Protein AF-A0A0W0TZ02-F1 (afdb_monomer_lite)

pLDDT: mean 92.07, std 8.96, range [57.31, 98.25]

Radius of gyration: 11.55 Å; chains: 1; bounding box: 29×19×33 Å

Foldseek 3Di:
DDPVVLVVQLVVLLVLLVCCCPPLVDDLVNLCVQLVHDSVQSVCSNVSNDGDDPSSSVSSVVVSVVRPDDD

Structure (mmCIF, N/CA/C/O backbone):
data_AF-A0A0W0TZ02-F1
#
_entry.id   AF-A0A0W0TZ02-F1
#
loop_
_atom_site.group_PDB
_atom_site.id
_atom_site.type_symbol
_atom_site.label_atom_id
_atom_site.label_alt_id
_atom_site.label_comp_id
_atom_site.label_asym_id
_atom_site.label_entity_id
_atom_site.label_seq_id
_atom_site.pdbx_PDB_ins_code
_atom_site.Cartn_x
_atom_site.Cartn_y
_atom_site.Cartn_z
_atom_site.occupancy
_atom_site.B_iso_or_equiv
_atom_site.auth_seq_id
_atom_site.auth_comp_id
_atom_site.auth_asym_id
_atom_site.auth_atom_id
_atom_site.pdbx_PDB_model_num
ATOM 1 N N . MET A 1 1 ? 15.280 6.645 -12.864 1.00 64.50 1 MET A N 1
ATOM 2 C CA . MET A 1 1 ? 15.190 6.170 -11.465 1.00 64.50 1 MET A CA 1
ATOM 3 C C . MET A 1 1 ? 16.342 5.209 -11.244 1.00 64.50 1 MET A C 1
ATOM 5 O O . MET A 1 1 ? 16.529 4.353 -12.101 1.00 64.50 1 MET A O 1
ATOM 9 N N . SER A 1 2 ? 17.149 5.374 -10.194 1.00 81.75 2 SER A N 1
ATOM 10 C CA . SER A 1 2 ? 18.221 4.409 -9.917 1.00 81.75 2 SER A CA 1
ATOM 11 C C . SER A 1 2 ? 17.644 3.104 -9.344 1.00 81.75 2 SER A C 1
ATOM 13 O O . SER A 1 2 ? 16.540 3.093 -8.795 1.00 81.75 2 SER A O 1
ATOM 15 N N . LEU A 1 3 ? 18.392 2.000 -9.442 1.00 75.38 3 LEU A N 1
ATOM 16 C CA . LEU A 1 3 ? 18.031 0.722 -8.805 1.00 75.38 3 LEU A CA 1
ATOM 17 C C . LEU A 1 3 ? 17.850 0.864 -7.281 1.00 75.38 3 LEU A C 1
ATOM 19 O O . LEU A 1 3 ? 16.963 0.235 -6.702 1.00 75.38 3 LEU A O 1
ATOM 23 N N . GLY A 1 4 ? 18.647 1.727 -6.641 1.00 80.69 4 GLY A N 1
ATOM 24 C CA . GLY A 1 4 ? 18.524 2.035 -5.213 1.00 80.69 4 GLY A CA 1
ATOM 25 C C . GLY A 1 4 ? 17.215 2.752 -4.870 1.00 80.69 4 GLY A C 1
ATOM 26 O O . GLY A 1 4 ? 16.544 2.392 -3.899 1.00 80.69 4 GLY A O 1
ATOM 27 N N . ASP A 1 5 ? 16.794 3.706 -5.706 1.00 82.81 5 ASP A N 1
ATOM 28 C CA . ASP A 1 5 ? 15.536 4.438 -5.508 1.00 82.81 5 ASP A CA 1
ATOM 29 C C . ASP A 1 5 ? 14.324 3.512 -5.643 1.00 82.81 5 ASP A C 1
ATOM 31 O O . ASP A 1 5 ? 13.420 3.559 -4.808 1.00 82.81 5 ASP A O 1
ATOM 35 N N . PHE A 1 6 ? 14.323 2.630 -6.650 1.00 85.75 6 PHE A N 1
ATOM 36 C CA . PHE A 1 6 ? 13.251 1.650 -6.846 1.00 85.75 6 PHE A CA 1
ATOM 37 C C . PHE A 1 6 ? 13.127 0.710 -5.642 1.00 85.75 6 PHE A C 1
ATOM 39 O O . PHE A 1 6 ? 12.038 0.546 -5.092 1.00 85.75 6 PHE A O 1
ATOM 46 N N . SER A 1 7 ? 14.251 0.131 -5.203 1.00 89.50 7 SER A N 1
ATOM 47 C CA . SER A 1 7 ? 14.289 -0.810 -4.078 1.00 89.50 7 SER A CA 1
ATOM 48 C C . SER A 1 7 ? 13.762 -0.175 -2.788 1.00 89.50 7 SER A C 1
ATOM 50 O O . SER A 1 7 ? 12.900 -0.741 -2.112 1.00 89.50 7 SER A O 1
ATOM 52 N N . SER A 1 8 ? 14.197 1.053 -2.483 1.00 93.38 8 SER A N 1
ATOM 53 C CA . SER A 1 8 ? 13.754 1.761 -1.279 1.00 93.38 8 SER A CA 1
ATOM 54 C C . SER A 1 8 ? 12.269 2.147 -1.321 1.00 93.38 8 SER A C 1
ATOM 56 O O . SER A 1 8 ? 11.569 1.980 -0.318 1.00 93.38 8 SER A O 1
ATOM 58 N N . LYS A 1 9 ? 11.757 2.617 -2.472 1.00 93.88 9 LYS A N 1
ATOM 59 C CA . LYS A 1 9 ? 10.326 2.914 -2.659 1.00 93.88 9 LYS A CA 1
ATOM 60 C C . LYS A 1 9 ? 9.480 1.646 -2.533 1.00 93.88 9 LYS A C 1
ATOM 62 O O . LYS A 1 9 ? 8.505 1.647 -1.783 1.00 93.88 9 LYS A O 1
ATOM 67 N N . SER A 1 10 ? 9.890 0.562 -3.195 1.00 96.25 10 SER A N 1
ATOM 68 C CA . SER A 1 10 ? 9.195 -0.730 -3.149 1.00 96.25 10 SER A CA 1
ATOM 69 C C . SER A 1 10 ? 9.111 -1.259 -1.722 1.00 96.25 10 SER A C 1
ATOM 71 O O . SER A 1 10 ? 8.030 -1.601 -1.246 1.00 96.25 10 SER A O 1
ATOM 73 N N . PHE A 1 11 ? 10.232 -1.249 -0.997 1.00 96.69 11 PHE A N 1
ATOM 74 C CA . PHE A 1 11 ? 10.274 -1.693 0.391 1.00 96.69 11 PHE A CA 1
ATOM 75 C C . PHE A 1 11 ? 9.298 -0.908 1.278 1.00 96.69 11 PHE A C 1
ATOM 77 O O . PHE A 1 11 ? 8.494 -1.516 1.982 1.00 96.69 11 PHE A O 1
ATOM 84 N N . LYS A 1 12 ? 9.308 0.431 1.204 1.00 96.00 12 LYS A N 1
ATOM 85 C CA . LYS A 1 12 ? 8.402 1.280 1.999 1.00 96.00 12 LYS A CA 1
ATOM 86 C C . LYS A 1 12 ? 6.932 0.992 1.699 1.00 96.00 12 LYS A C 1
ATOM 88 O O . LYS A 1 12 ? 6.161 0.768 2.627 1.00 96.00 12 LYS A O 1
ATOM 93 N N . GLN A 1 13 ? 6.553 0.954 0.420 1.00 97.38 13 GLN A N 1
ATOM 94 C CA . GLN A 1 13 ? 5.171 0.671 0.019 1.00 97.38 13 GLN A CA 1
ATOM 95 C C . GLN A 1 13 ? 4.719 -0.710 0.514 1.00 97.38 13 GLN A C 1
ATOM 97 O O . GLN A 1 13 ? 3.633 -0.838 1.076 1.00 97.38 13 GLN A O 1
ATOM 102 N N . ARG A 1 14 ? 5.574 -1.734 0.396 1.00 97.75 14 ARG A N 1
ATOM 103 C CA . ARG A 1 14 ? 5.282 -3.088 0.887 1.00 97.75 14 ARG A CA 1
ATOM 104 C C . ARG A 1 14 ? 5.106 -3.143 2.398 1.00 97.75 14 ARG A C 1
ATOM 106 O O . ARG A 1 14 ? 4.166 -3.780 2.859 1.00 97.75 14 ARG A O 1
ATOM 113 N N . VAL A 1 15 ? 5.972 -2.473 3.159 1.00 96.56 15 VAL A N 1
ATOM 114 C CA . VAL A 1 15 ? 5.849 -2.380 4.624 1.00 96.56 15 VAL A CA 1
ATOM 115 C C . VAL A 1 15 ? 4.534 -1.712 5.010 1.00 96.56 15 VAL A C 1
ATOM 117 O O . VAL A 1 15 ? 3.842 -2.186 5.909 1.00 96.56 15 VAL A O 1
ATOM 120 N N . TYR A 1 16 ? 4.152 -0.649 4.302 1.00 96.50 16 TYR A N 1
ATOM 121 C CA . TYR A 1 16 ? 2.907 0.048 4.587 1.0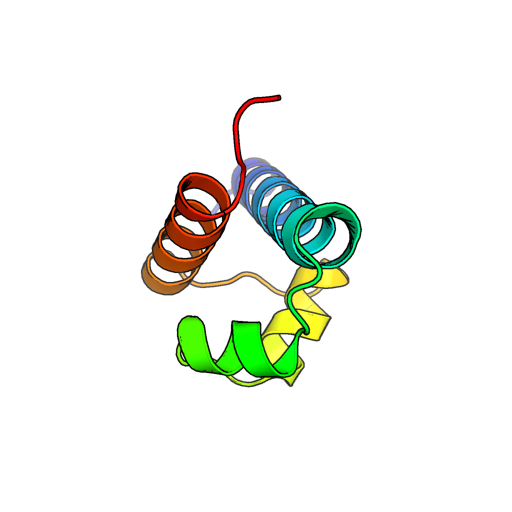0 96.50 16 TYR A CA 1
ATOM 122 C C . TYR A 1 16 ? 1.677 -0.812 4.297 1.00 96.50 16 TYR A C 1
ATOM 124 O O . TYR A 1 16 ? 0.815 -0.968 5.159 1.00 96.50 16 TYR A O 1
ATOM 132 N N . ILE A 1 17 ? 1.627 -1.450 3.127 1.00 96.56 17 ILE A N 1
ATOM 133 C CA . ILE A 1 17 ? 0.538 -2.373 2.785 1.00 96.56 17 ILE A CA 1
ATOM 134 C C . ILE A 1 17 ? 0.489 -3.536 3.788 1.00 96.56 17 ILE A C 1
ATOM 136 O O . ILE A 1 17 ? -0.584 -3.866 4.290 1.00 96.56 17 ILE A O 1
ATOM 140 N N . HIS A 1 18 ? 1.644 -4.105 4.151 1.00 96.25 18 HIS A N 1
ATOM 141 C CA . HIS A 1 18 ? 1.729 -5.181 5.138 1.00 96.25 18 HIS A CA 1
ATOM 142 C C . HIS A 1 18 ? 1.099 -4.780 6.472 1.00 96.25 18 HIS A C 1
ATOM 144 O O . HIS A 1 18 ? 0.325 -5.549 7.044 1.00 96.25 18 HIS A O 1
ATOM 150 N N . ALA A 1 19 ? 1.419 -3.586 6.971 1.00 94.19 19 ALA A N 1
ATOM 151 C CA . ALA A 1 19 ? 0.913 -3.130 8.253 1.00 94.19 19 ALA A CA 1
ATOM 152 C C . ALA A 1 19 ? -0.581 -2.780 8.208 1.00 94.19 19 ALA A C 1
ATOM 154 O O . ALA A 1 19 ? -1.308 -3.115 9.145 1.00 94.19 19 ALA A O 1
ATOM 155 N N . LEU A 1 20 ? -1.068 -2.199 7.108 1.00 94.50 20 LEU A N 1
ATOM 156 C CA . LEU A 1 20 ? -2.501 -1.965 6.918 1.00 94.50 20 LEU A CA 1
ATOM 157 C C . LEU A 1 20 ? -3.298 -3.279 6.935 1.00 94.50 20 LEU A C 1
ATOM 159 O O . LEU A 1 20 ? -4.324 -3.357 7.606 1.00 94.50 20 LEU A O 1
ATOM 163 N N . ILE A 1 21 ? -2.793 -4.332 6.288 1.00 94.56 21 ILE A N 1
ATOM 164 C CA . ILE A 1 21 ? -3.444 -5.651 6.277 1.00 94.56 21 ILE A CA 1
ATOM 165 C C . ILE A 1 21 ? -3.375 -6.309 7.661 1.00 94.56 21 ILE A C 1
ATOM 167 O O . ILE A 1 21 ? -4.386 -6.743 8.212 1.00 94.56 21 ILE A O 1
ATOM 171 N N . ASN A 1 22 ? -2.181 -6.400 8.247 1.00 93.88 22 ASN A N 1
ATOM 172 C CA . ASN A 1 22 ? -1.957 -7.282 9.394 1.00 93.88 22 ASN A CA 1
ATOM 173 C C . ASN A 1 22 ? -2.232 -6.623 10.746 1.00 93.88 22 ASN A C 1
ATOM 175 O O . ASN A 1 22 ? -2.680 -7.317 11.663 1.00 93.88 22 ASN A O 1
ATOM 179 N N . HIS A 1 23 ? -2.018 -5.312 10.868 1.00 90.69 23 HIS A N 1
ATOM 180 C CA . HIS A 1 23 ? -2.193 -4.579 12.124 1.00 90.69 23 HIS A CA 1
ATOM 181 C C . HIS A 1 23 ? -3.473 -3.748 12.140 1.00 90.69 23 HIS A C 1
ATOM 183 O O . HIS A 1 23 ? -4.182 -3.759 13.141 1.00 90.69 23 HIS A O 1
ATOM 189 N N . VAL A 1 24 ? -3.800 -3.076 11.033 1.00 90.69 24 VAL A N 1
ATOM 190 C CA . VAL A 1 24 ? -5.011 -2.239 10.945 1.00 90.69 24 VAL A CA 1
ATOM 191 C C . VAL A 1 24 ? -6.237 -3.033 10.478 1.00 90.69 24 VAL A C 1
ATOM 193 O O . VAL A 1 24 ? -7.363 -2.628 10.749 1.00 90.69 24 VAL A O 1
ATOM 196 N N . LYS A 1 25 ? -6.036 -4.196 9.844 1.00 92.12 25 LYS A N 1
ATOM 197 C CA . LYS A 1 25 ? -7.103 -5.050 9.290 1.00 92.12 25 LYS A CA 1
ATOM 198 C C . LYS A 1 25 ? -7.894 -4.374 8.159 1.00 92.12 25 LYS A C 1
ATOM 200 O O . LYS A 1 25 ? -9.098 -4.575 8.036 1.00 92.12 25 LYS A O 1
ATOM 205 N N . ILE A 1 26 ? -7.213 -3.586 7.321 1.00 92.12 26 ILE A N 1
ATOM 206 C CA . ILE A 1 26 ? -7.777 -3.046 6.075 1.00 92.12 26 ILE A CA 1
ATOM 207 C C . ILE A 1 26 ? -7.549 -4.052 4.947 1.00 92.12 26 ILE A C 1
ATOM 209 O O . ILE A 1 26 ? -6.409 -4.406 4.641 1.00 92.12 26 ILE A O 1
ATOM 213 N N . ASN A 1 27 ? -8.639 -4.479 4.313 1.00 93.81 27 ASN A N 1
ATOM 214 C CA . ASN A 1 27 ? -8.593 -5.360 3.152 1.00 93.81 27 ASN A CA 1
ATOM 215 C C . ASN A 1 27 ? -8.053 -4.630 1.906 1.00 93.81 27 ASN A C 1
ATOM 217 O O . ASN A 1 27 ? -8.146 -3.405 1.778 1.00 93.81 27 ASN A O 1
ATOM 221 N N . THR A 1 28 ? -7.474 -5.386 0.973 1.00 94.25 28 THR A N 1
ATOM 222 C CA . THR A 1 28 ? -6.821 -4.844 -0.230 1.00 94.25 28 THR A CA 1
ATOM 223 C C . THR A 1 28 ? -7.793 -4.169 -1.200 1.00 94.25 28 THR A C 1
ATOM 225 O O . THR A 1 28 ? -7.407 -3.204 -1.853 1.00 94.25 28 THR A O 1
ATOM 228 N N . ASP A 1 29 ? -9.050 -4.606 -1.258 1.00 96.56 29 ASP A N 1
ATOM 229 C CA . ASP A 1 29 ? -10.135 -3.990 -2.034 1.00 96.56 29 ASP A CA 1
ATOM 230 C C . ASP A 1 29 ? -10.505 -2.596 -1.504 1.00 96.56 29 ASP A C 1
ATOM 232 O O . ASP A 1 29 ? -10.574 -1.633 -2.269 1.00 96.56 29 ASP A O 1
ATOM 236 N N . ILE A 1 30 ? -10.647 -2.457 -0.182 1.00 94.94 30 ILE A N 1
ATOM 237 C CA . ILE A 1 30 ? -10.879 -1.167 0.481 1.00 94.94 30 ILE A CA 1
ATOM 238 C C . ILE A 1 30 ? -9.692 -0.236 0.229 1.00 94.94 30 ILE A C 1
ATOM 240 O O . ILE A 1 30 ? -9.869 0.936 -0.104 1.00 94.94 30 ILE A O 1
ATOM 244 N N . MET A 1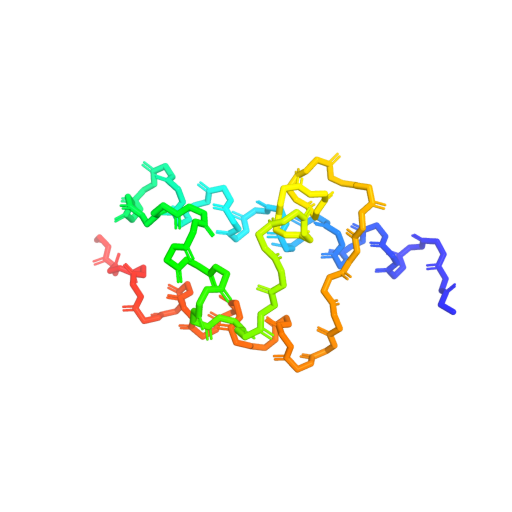 31 ? -8.470 -0.759 0.354 1.00 95.31 31 MET A N 1
ATOM 245 C CA . MET A 1 31 ? -7.253 0.004 0.093 1.00 95.31 31 MET A CA 1
ATOM 246 C C . MET A 1 31 ? -7.187 0.492 -1.359 1.00 95.31 31 MET A C 1
ATOM 248 O O . MET A 1 31 ? -6.873 1.656 -1.587 1.00 95.31 31 MET A O 1
ATOM 252 N N . ALA A 1 32 ? -7.527 -0.362 -2.326 1.00 97.38 32 ALA A N 1
ATOM 253 C CA . ALA A 1 32 ? -7.597 -0.004 -3.739 1.00 97.38 32 ALA A CA 1
ATOM 254 C C . ALA A 1 32 ? -8.600 1.138 -3.983 1.00 97.38 32 ALA A C 1
ATOM 256 O O . ALA A 1 32 ? -8.266 2.116 -4.653 1.00 97.38 32 ALA A O 1
ATOM 257 N N . GLY A 1 33 ? -9.777 1.071 -3.349 1.00 96.56 33 GLY A N 1
ATOM 258 C CA . GLY A 1 33 ? -10.772 2.144 -3.382 1.00 96.56 33 GLY A CA 1
ATOM 259 C C . GLY A 1 33 ? -10.260 3.466 -2.800 1.00 96.56 33 GLY A C 1
ATOM 260 O O . GLY A 1 33 ? -10.392 4.508 -3.434 1.00 96.56 33 GLY A O 1
ATOM 261 N N . LEU A 1 34 ? -9.614 3.433 -1.630 1.00 94.12 34 LEU A N 1
ATOM 262 C CA . LEU A 1 34 ? -9.062 4.628 -0.972 1.00 94.12 34 LEU A CA 1
ATOM 263 C C . LEU A 1 34 ? -7.893 5.256 -1.746 1.00 94.12 34 LEU A C 1
ATOM 265 O O . LEU A 1 34 ? -7.687 6.471 -1.708 1.00 94.12 34 LEU A O 1
ATOM 269 N N . LEU A 1 35 ? -7.103 4.428 -2.429 1.00 96.25 35 LEU A N 1
ATOM 270 C CA . LEU A 1 35 ? -5.974 4.873 -3.240 1.00 96.25 35 LEU A CA 1
ATOM 271 C C . LEU A 1 35 ? -6.395 5.307 -4.652 1.00 96.25 35 LEU A C 1
ATOM 273 O O . LEU A 1 35 ? -5.636 6.036 -5.288 1.00 96.25 35 LEU A O 1
ATOM 277 N N . GLU A 1 36 ? -7.613 4.962 -5.083 1.00 96.62 36 GLU A N 1
ATOM 278 C CA . GLU A 1 36 ? -8.140 5.160 -6.442 1.00 96.62 36 GLU A CA 1
ATOM 279 C C . GLU A 1 36 ? -7.296 4.434 -7.499 1.00 96.62 36 GLU A C 1
ATOM 281 O O . GLU A 1 36 ? -6.965 4.981 -8.550 1.00 96.62 36 GLU A O 1
ATOM 286 N N . VAL A 1 37 ? -6.923 3.187 -7.207 1.00 97.50 37 VAL A N 1
ATOM 287 C CA . VAL A 1 37 ? -6.135 2.341 -8.111 1.00 97.50 37 VAL A CA 1
ATOM 288 C C . VAL A 1 37 ? -6.775 0.962 -8.275 1.00 97.50 37 VAL A C 1
ATOM 290 O O . VAL A 1 37 ? -7.558 0.547 -7.421 1.00 97.50 37 VAL A O 1
ATOM 293 N N . PRO A 1 38 ? -6.448 0.209 -9.339 1.00 98.25 38 PRO A N 1
ATOM 294 C CA . PRO A 1 38 ? -6.920 -1.165 -9.485 1.00 98.25 38 PRO A CA 1
ATOM 295 C C . PRO A 1 38 ? -6.448 -2.062 -8.333 1.00 98.25 38 PRO A C 1
ATOM 297 O O . PRO A 1 38 ? -5.301 -1.957 -7.894 1.00 98.25 38 PRO A O 1
ATOM 300 N N . LEU A 1 39 ? -7.295 -3.002 -7.898 1.00 98.00 39 LEU A N 1
ATOM 301 C CA . LEU A 1 39 ? -6.939 -4.002 -6.879 1.00 98.00 39 LEU A CA 1
ATOM 302 C C . LEU A 1 39 ? -5.663 -4.770 -7.252 1.00 98.00 39 LEU A C 1
ATOM 304 O O . LEU A 1 39 ? -4.756 -4.904 -6.43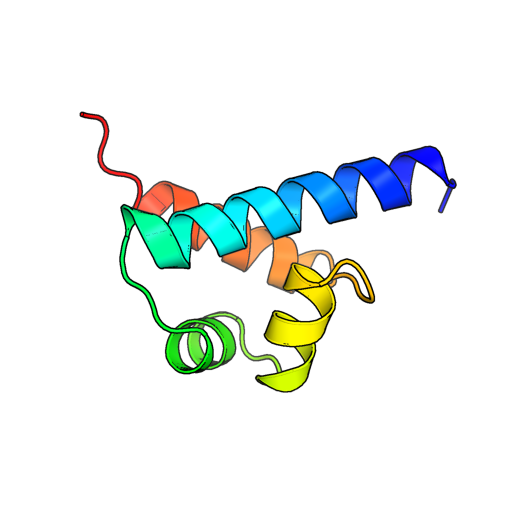2 1.00 98.00 39 LEU A O 1
ATOM 308 N N . GLU A 1 40 ? -5.558 -5.186 -8.514 1.00 98.12 40 GLU A N 1
ATOM 309 C CA . GLU A 1 40 ? -4.391 -5.899 -9.040 1.00 98.12 40 GLU A CA 1
ATOM 310 C C . GLU A 1 40 ? -3.086 -5.103 -8.849 1.00 98.12 40 GLU A C 1
ATOM 312 O O . GLU A 1 40 ? -2.021 -5.677 -8.608 1.00 98.12 40 GLU A O 1
ATOM 317 N N . LEU A 1 41 ? -3.143 -3.764 -8.894 1.00 98.25 41 LEU A N 1
ATOM 318 C CA . LEU A 1 41 ? -1.965 -2.940 -8.637 1.00 98.25 41 LEU A CA 1
ATOM 319 C C . LEU A 1 41 ? -1.513 -3.060 -7.177 1.00 98.25 41 LEU A C 1
ATOM 321 O O . LEU A 1 41 ? -0.315 -3.178 -6.930 1.00 98.25 41 LEU A O 1
ATOM 325 N N . ILE A 1 42 ? -2.439 -3.079 -6.215 1.00 98.12 42 ILE A N 1
ATOM 326 C CA . ILE A 1 42 ? -2.111 -3.256 -4.790 1.00 98.12 42 ILE A CA 1
ATOM 327 C C . ILE A 1 42 ? -1.444 -4.609 -4.552 1.00 98.12 42 ILE A C 1
ATOM 329 O O . ILE A 1 42 ? -0.415 -4.683 -3.877 1.00 98.12 42 ILE A O 1
ATOM 333 N N . GLU A 1 43 ? -1.984 -5.669 -5.150 1.00 97.56 43 GLU A N 1
ATOM 334 C CA . GLU A 1 43 ? -1.431 -7.022 -5.051 1.00 97.56 43 GLU A CA 1
ATOM 335 C C . GLU A 1 43 ? -0.024 -7.100 -5.658 1.00 97.56 43 GLU A C 1
ATOM 337 O O . GLU A 1 43 ? 0.901 -7.629 -5.034 1.00 97.56 43 GLU A O 1
ATOM 342 N N . ASN A 1 44 ? 0.176 -6.498 -6.833 1.00 98.12 44 ASN A N 1
ATOM 343 C CA . ASN A 1 44 ? 1.479 -6.445 -7.493 1.00 98.12 44 ASN A CA 1
ATOM 344 C C . ASN A 1 44 ? 2.504 -5.607 -6.718 1.00 98.12 44 ASN A C 1
ATOM 346 O O . ASN A 1 44 ? 3.671 -5.998 -6.635 1.00 98.12 44 ASN A O 1
ATOM 350 N N . VAL A 1 45 ? 2.099 -4.485 -6.115 1.00 98.00 45 VAL A N 1
ATOM 351 C CA . VAL A 1 45 ? 2.974 -3.680 -5.246 1.00 98.00 45 VAL A CA 1
ATOM 352 C C . VAL A 1 45 ? 3.357 -4.475 -4.004 1.00 98.00 45 VAL A C 1
ATOM 354 O O . VAL A 1 45 ? 4.536 -4.535 -3.653 1.00 98.00 45 VAL A O 1
ATOM 357 N N . TYR A 1 46 ? 2.400 -5.154 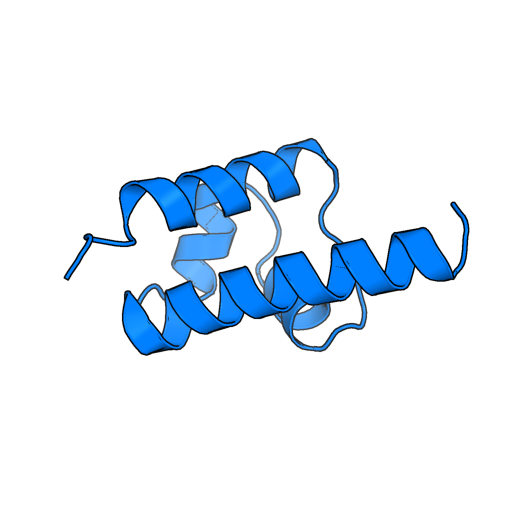-3.368 1.00 97.50 46 TYR A N 1
ATOM 358 C CA . TYR A 1 46 ? 2.665 -5.968 -2.183 1.00 97.50 46 TYR A CA 1
ATOM 359 C C . TYR A 1 46 ? 3.623 -7.137 -2.475 1.00 97.50 46 TYR A C 1
ATOM 361 O O . TYR A 1 46 ? 4.551 -7.404 -1.701 1.00 97.50 46 TYR A O 1
ATOM 369 N N . ALA A 1 47 ? 3.475 -7.756 -3.650 1.00 96.88 47 ALA A N 1
ATOM 370 C CA . ALA A 1 47 ? 4.380 -8.774 -4.175 1.00 96.88 47 ALA A CA 1
ATOM 371 C C . ALA A 1 47 ? 5.749 -8.225 -4.634 1.00 96.88 47 ALA A C 1
ATOM 373 O O . ALA A 1 47 ? 6.628 -9.009 -4.985 1.00 96.88 47 ALA A O 1
ATOM 374 N N . GLY A 1 48 ? 5.951 -6.901 -4.648 1.00 95.88 48 GLY A N 1
ATOM 375 C CA . GLY A 1 48 ? 7.193 -6.258 -5.094 1.00 95.88 48 GLY A CA 1
ATOM 376 C C . GLY A 1 48 ? 7.401 -6.249 -6.610 1.00 95.88 48 GLY A C 1
ATOM 377 O O . GLY A 1 48 ? 8.521 -6.042 -7.068 1.00 95.88 48 GLY A O 1
ATOM 378 N N . LYS A 1 49 ? 6.340 -6.476 -7.389 1.00 96.69 49 LYS A N 1
ATOM 379 C CA . LYS A 1 49 ? 6.357 -6.508 -8.861 1.00 96.69 49 LYS A CA 1
ATOM 380 C C . LYS A 1 49 ? 6.057 -5.150 -9.498 1.00 96.69 49 LYS A C 1
ATOM 382 O O . LYS A 1 49 ? 6.367 -4.949 -10.666 1.00 96.69 49 LYS A O 1
ATOM 387 N N . ALA A 1 50 ? 5.450 -4.235 -8.746 1.00 96.50 50 ALA A N 1
ATOM 388 C CA . ALA A 1 50 ? 5.066 -2.906 -9.211 1.00 96.50 50 ALA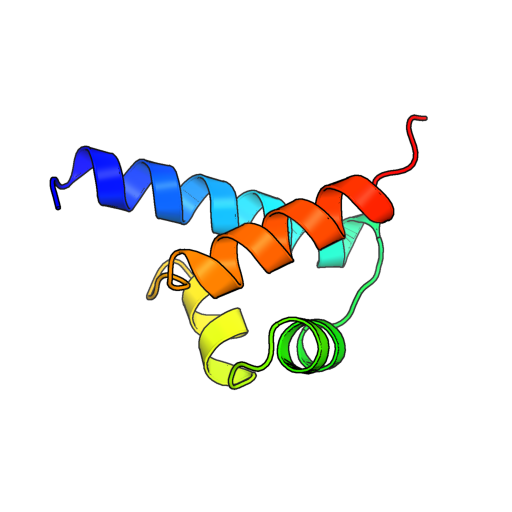 A CA 1
ATOM 389 C C . ALA A 1 50 ? 5.336 -1.835 -8.145 1.00 96.50 50 ALA A C 1
ATOM 391 O O . ALA A 1 50 ? 5.647 -2.145 -6.993 1.00 96.50 50 ALA A O 1
ATOM 392 N N . LEU A 1 51 ? 5.198 -0.571 -8.546 1.00 97.12 51 LEU A N 1
ATOM 393 C CA . LEU A 1 51 ? 5.205 0.583 -7.654 1.00 97.12 51 LEU A CA 1
ATOM 394 C C . LEU A 1 51 ? 3.932 1.395 -7.849 1.00 97.12 51 LEU A C 1
ATOM 396 O O . LEU A 1 51 ? 3.471 1.582 -8.974 1.00 97.12 51 LEU A O 1
ATOM 400 N N . LEU A 1 52 ? 3.426 1.938 -6.746 1.00 97.25 52 LEU A N 1
ATOM 401 C CA . LEU A 1 52 ? 2.510 3.069 -6.800 1.00 97.25 52 LEU A CA 1
ATOM 402 C C . LEU A 1 52 ? 3.249 4.309 -7.311 1.00 97.25 52 LEU A C 1
ATOM 404 O O . LEU A 1 52 ? 4.426 4.511 -6.990 1.00 97.25 52 LEU A O 1
ATOM 408 N N . ASP A 1 53 ? 2.538 5.157 -8.053 1.00 95.69 53 ASP A N 1
ATOM 409 C CA . ASP A 1 53 ? 3.015 6.498 -8.385 1.00 95.69 53 ASP A CA 1
ATOM 410 C C . ASP A 1 53 ? 3.142 7.374 -7.127 1.00 95.69 53 ASP A C 1
ATOM 412 O O . ASP A 1 53 ? 2.767 6.978 -6.017 1.00 95.69 53 ASP A O 1
ATOM 416 N N . ASP A 1 54 ? 3.712 8.569 -7.266 1.00 94.31 54 ASP A N 1
ATOM 417 C CA . ASP A 1 54 ? 3.988 9.423 -6.109 1.00 94.31 54 ASP A CA 1
ATOM 418 C C . ASP A 1 54 ? 2.691 9.891 -5.409 1.00 94.31 54 ASP A C 1
ATOM 420 O O . ASP A 1 54 ? 2.661 9.993 -4.180 1.00 94.31 54 ASP A O 1
ATOM 424 N N . ASN A 1 55 ? 1.594 10.090 -6.152 1.00 96.00 55 ASN A N 1
ATOM 425 C CA . ASN A 1 55 ? 0.299 10.481 -5.585 1.00 96.00 55 ASN A CA 1
ATOM 426 C C . ASN A 1 55 ? -0.310 9.354 -4.734 1.00 96.00 55 ASN A C 1
ATOM 428 O O . ASN A 1 55 ? -0.648 9.548 -3.566 1.00 96.00 55 ASN A O 1
ATOM 432 N N . SER A 1 56 ? -0.389 8.148 -5.289 1.00 97.06 56 SER A N 1
ATOM 433 C CA . SER A 1 56 ? -0.919 6.959 -4.618 1.00 97.06 56 SER A CA 1
ATOM 434 C C . SER A 1 56 ? -0.008 6.521 -3.467 1.00 97.06 56 SER A C 1
ATOM 436 O O . SER A 1 56 ? -0.489 6.118 -2.410 1.00 97.06 56 SER A O 1
ATOM 438 N N . SER A 1 57 ? 1.310 6.694 -3.607 1.00 96.56 57 SER A N 1
ATOM 439 C CA . SER A 1 57 ? 2.276 6.499 -2.515 1.00 96.56 57 SER A CA 1
ATOM 440 C C . SER A 1 57 ? 2.024 7.448 -1.346 1.00 96.56 57 SER A C 1
ATOM 442 O O . SER A 1 57 ? 2.078 7.034 -0.188 1.00 96.56 57 SER A O 1
ATOM 444 N N . LEU A 1 58 ? 1.732 8.721 -1.631 1.00 96.00 58 LEU A N 1
ATOM 445 C CA . LEU A 1 58 ? 1.401 9.701 -0.601 1.00 96.00 58 LEU A CA 1
ATOM 446 C C . LEU A 1 58 ? 0.072 9.364 0.086 1.00 96.00 58 LEU A C 1
ATOM 448 O O . LEU A 1 58 ? -0.026 9.479 1.308 1.00 96.00 58 LEU A O 1
ATOM 452 N N . LYS A 1 59 ? -0.942 8.922 -0.667 1.00 96.38 59 LYS A N 1
ATOM 453 C CA . LYS A 1 59 ? -2.204 8.441 -0.084 1.00 96.38 59 LYS A CA 1
ATOM 454 C C . LYS A 1 59 ? -1.973 7.222 0.820 1.00 96.38 59 LYS A C 1
ATOM 456 O O . LYS A 1 59 ? -2.497 7.193 1.930 1.00 96.38 59 LYS A O 1
ATOM 461 N N . LEU A 1 60 ? -1.130 6.272 0.407 1.00 96.94 60 LEU A N 1
ATOM 462 C CA . LEU A 1 60 ? -0.773 5.094 1.208 1.00 96.94 60 LEU A CA 1
ATOM 463 C C . LEU A 1 60 ? -0.088 5.486 2.524 1.00 96.94 60 LEU A C 1
ATOM 465 O O . LEU A 1 60 ? -0.441 4.971 3.585 1.00 96.94 60 LEU A O 1
ATOM 469 N N . LEU A 1 61 ? 0.848 6.438 2.473 1.00 95.50 61 LEU A N 1
ATOM 470 C CA . LEU A 1 61 ? 1.485 6.988 3.670 1.00 95.50 61 LEU A CA 1
ATOM 471 C C . LEU A 1 61 ? 0.457 7.626 4.617 1.00 95.50 61 LEU A C 1
ATOM 473 O O . LEU A 1 61 ? 0.499 7.380 5.821 1.00 95.50 61 LEU A O 1
ATOM 477 N N . LYS A 1 62 ? -0.479 8.423 4.082 1.00 93.62 62 LYS A N 1
ATOM 478 C CA . LYS A 1 62 ? -1.546 9.051 4.877 1.00 93.62 62 LYS A CA 1
ATOM 479 C C . LYS A 1 62 ? -2.446 8.012 5.543 1.00 93.62 62 LYS A C 1
ATOM 481 O O . LYS A 1 62 ? -2.761 8.172 6.716 1.00 93.62 62 LYS A O 1
ATOM 486 N N . LEU A 1 63 ? -2.820 6.947 4.828 1.00 92.44 63 LEU A N 1
ATOM 487 C CA . LEU A 1 63 ? -3.606 5.848 5.395 1.00 92.44 63 LEU A CA 1
ATOM 488 C C . LEU A 1 63 ? -2.895 5.229 6.595 1.00 92.44 63 LEU A C 1
ATOM 490 O O . LEU A 1 63 ? -3.488 5.123 7.664 1.00 92.44 63 LEU A O 1
ATOM 494 N N . ILE A 1 64 ? -1.612 4.892 6.452 1.00 91.50 64 ILE A N 1
ATOM 495 C CA . ILE A 1 64 ? -0.832 4.401 7.588 1.00 91.50 64 ILE A CA 1
ATOM 496 C C . ILE A 1 64 ? -0.829 5.396 8.737 1.00 91.50 64 ILE A C 1
ATOM 498 O O . ILE A 1 64 ? -1.145 4.995 9.846 1.00 91.50 64 ILE A O 1
ATOM 502 N N . ALA A 1 65 ? -0.539 6.670 8.484 1.00 89.81 65 ALA A N 1
ATOM 503 C CA . ALA A 1 65 ? -0.423 7.663 9.546 1.00 89.81 65 ALA A CA 1
ATOM 504 C C . ALA A 1 65 ? -1.740 7.880 10.314 1.00 89.81 65 ALA A C 1
ATOM 506 O O . ALA A 1 65 ? -1.715 8.103 11.520 1.00 89.81 65 ALA A O 1
ATOM 507 N N . ILE A 1 66 ? -2.886 7.807 9.629 1.00 87.56 66 ILE A N 1
ATOM 508 C CA . ILE A 1 66 ? -4.213 7.969 10.242 1.00 87.56 66 ILE A CA 1
ATOM 509 C C . ILE A 1 66 ? -4.580 6.747 11.087 1.00 87.56 66 ILE A 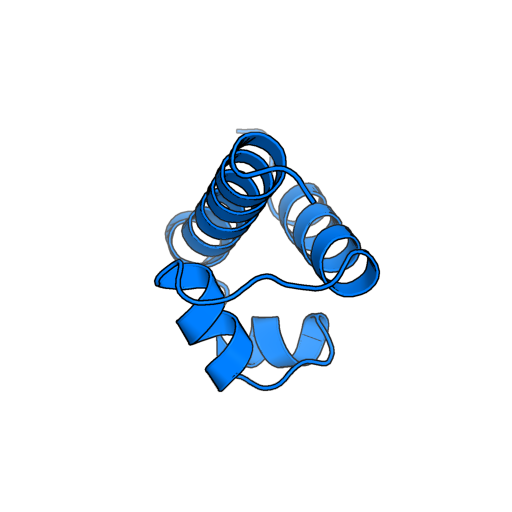C 1
ATOM 511 O O . ILE A 1 66 ? -5.142 6.887 12.173 1.00 87.56 66 ILE A O 1
ATOM 515 N N . TYR A 1 67 ? -4.290 5.547 10.583 1.00 83.25 67 TYR A N 1
ATOM 516 C CA . TYR A 1 67 ? -4.769 4.313 11.195 1.00 83.25 67 TYR A CA 1
ATOM 517 C C . TYR A 1 67 ? -3.756 3.615 12.109 1.00 83.25 67 TYR A C 1
ATOM 519 O O . TYR A 1 67 ? -4.147 2.756 12.904 1.00 83.25 67 TYR A O 1
ATOM 527 N N . SER A 1 68 ? -2.474 3.981 12.057 1.00 74.31 68 SER A N 1
ATOM 528 C CA . SER A 1 68 ? -1.488 3.570 13.051 1.00 74.31 68 SER A CA 1
ATOM 529 C C . SER A 1 68 ? -1.764 4.330 14.346 1.00 74.31 68 SER A C 1
ATOM 531 O O . SER A 1 68 ? -1.227 5.415 14.571 1.00 74.31 68 SER A O 1
ATOM 533 N N . LYS A 1 69 ? -2.636 3.795 15.205 1.00 66.75 69 LYS A N 1
ATOM 534 C CA . LYS A 1 69 ? -2.739 4.315 16.570 1.00 66.75 69 LYS A CA 1
ATOM 535 C C . LYS A 1 69 ? -1.377 4.133 17.252 1.00 66.75 69 LYS A C 1
ATOM 537 O O . LYS A 1 69 ? -0.862 3.013 17.216 1.00 66.75 69 LYS A O 1
ATOM 542 N N . PRO A 1 70 ? -0.796 5.176 17.867 1.00 59.88 70 PRO A N 1
ATOM 543 C CA . PRO A 1 70 ? 0.313 4.971 18.780 1.00 59.88 70 PRO A CA 1
ATOM 544 C C . PRO A 1 70 ? -0.202 4.120 19.944 1.00 59.88 70 PRO A C 1
ATOM 546 O O . PRO A 1 70 ? -1.183 4.481 20.597 1.00 59.88 70 PRO A O 1
ATOM 549 N N . SER A 1 71 ? 0.400 2.946 20.106 1.00 57.31 71 SER A N 1
ATOM 550 C CA . SER A 1 71 ? 0.270 2.099 21.292 1.00 57.31 71 SER A CA 1
ATOM 551 C C . SER A 1 71 ? 0.968 2.733 22.482 1.00 57.31 71 SER A C 1
ATOM 553 O O . SER A 1 71 ? 2.103 3.217 22.258 1.00 57.31 71 SER A O 1
#

Secondary structure (DSSP, 8-state):
--HHHHHHHHHHHHHHHHHIIIII---HHHHHHHHTS-HHHHHHHHTTS----HHHHHHHHHHHHHH----

Sequence (71 aa):
MSLGDFSSKSFKQRVYIHALINHVKINTDIMAGLLEVPLELIENVYAGKALLDDNSSLKLLKLIAIYSKPS

Organism: NCBI:txid45065